Protein AF-A0A7G8EW81-F1 (afdb_monomer)

Foldseek 3Di:
DDDDDDDDDDPDPPPPPPDDDLPQLFQADVLLRDTCPPDALLVNLVSVLVCVVVVSDDPVVVVVSLVSVLVSQQSPPDQVSSVNNQVNNVVNQVVRPPRDDHHDHNPPPPCPDD

Sequence (114 aa):
MRSAGIVGLSALLISSPGAGLAQQVEISIEQIETVVFPAEGGAAAQAICAGLASGVLNPDLVGIDLARLQGALRDSGDAELAANYVKAFNNVAVGTPGCNIEVTAPGDGNLRRY

Mean predicted aligned error: 12.71 Å

Secondary structure (DSSP, 8-state):
------------------S-------EEEGGGTEEEESS-HHHHHHHHHHHHHTTSS-HHHHHHHHHHHHHHHHH-S-HHHHHHHHHHHHHHHHHSTT-------TT-------

Solvent-accessible surface area (backbone atoms only — not comparable to full-atom values): 7037 Å² total; per-residue (Å²): 136,89,84,86,84,91,84,90,78,86,78,74,79,76,80,73,88,74,66,92,64,77,76,78,62,70,38,65,44,74,83,72,76,36,64,41,32,93,45,59,20,34,60,31,28,50,52,51,42,50,28,46,76,68,62,65,37,54,74,75,58,49,51,55,54,50,52,50,46,40,48,38,41,51,70,39,92,46,64,66,60,31,46,52,29,32,52,36,17,37,54,41,18,71,70,35,89,93,33,93,59,80,66,65,43,74,84,58,87,71,80,77,76,128

Radius of gyration: 21.73 Å; Cα contacts (8 Å, |Δi|>4): 120; chains: 1; bounding box: 33×82×33 Å

Structure (mmCIF, N/CA/C/O backbone):
data_AF-A0A7G8EW81-F1
#
_entry.id   AF-A0A7G8EW81-F1
#
loop_
_atom_site.group_PDB
_atom_site.id
_atom_site.type_symbol
_atom_site.label_atom_id
_atom_site.label_alt_id
_atom_site.label_comp_id
_atom_site.label_asym_id
_atom_site.label_entity_id
_atom_site.label_seq_id
_atom_site.pdbx_PDB_ins_code
_atom_site.Cartn_x
_atom_site.Cartn_y
_atom_site.Cartn_z
_atom_site.occupancy
_atom_site.B_iso_or_equiv
_atom_site.auth_seq_id
_atom_site.auth_comp_id
_atom_site.auth_asym_id
_atom_site.auth_atom_id
_atom_site.pdbx_PDB_model_num
ATOM 1 N N . MET A 1 1 ? 16.529 -67.769 1.221 1.00 39.03 1 MET A N 1
ATOM 2 C CA . MET A 1 1 ? 17.636 -67.740 0.236 1.00 39.03 1 MET A CA 1
ATOM 3 C C . MET A 1 1 ? 17.208 -66.776 -0.868 1.00 39.03 1 MET A C 1
ATOM 5 O O . MET A 1 1 ? 16.250 -67.076 -1.554 1.00 39.03 1 MET A O 1
ATOM 9 N N . ARG A 1 2 ? 17.521 -65.483 -0.714 1.00 44.97 2 ARG A N 1
ATOM 10 C CA . ARG A 1 2 ? 18.503 -64.711 -1.507 1.00 44.97 2 ARG A CA 1
ATOM 11 C C . ARG A 1 2 ? 18.260 -64.758 -3.024 1.00 44.97 2 ARG A C 1
ATOM 13 O O . ARG A 1 2 ? 18.784 -65.640 -3.689 1.00 44.97 2 ARG A O 1
ATOM 20 N N . SER A 1 3 ? 17.609 -63.718 -3.537 1.00 45.72 3 SER A N 1
ATOM 21 C CA . SER A 1 3 ? 17.868 -63.196 -4.881 1.00 45.72 3 SER A CA 1
ATOM 22 C C . SER A 1 3 ? 18.102 -61.694 -4.762 1.00 45.72 3 SER A C 1
ATOM 24 O O . SER A 1 3 ? 17.261 -60.958 -4.253 1.00 45.72 3 SER A O 1
ATOM 26 N N . ALA A 1 4 ? 19.309 -61.291 -5.147 1.00 49.62 4 ALA A N 1
ATOM 27 C CA . ALA A 1 4 ? 19.756 -59.917 -5.297 1.00 49.62 4 ALA A CA 1
ATOM 28 C C . ALA A 1 4 ? 19.469 -59.440 -6.730 1.00 49.62 4 ALA A C 1
ATOM 30 O O . ALA A 1 4 ? 19.502 -60.248 -7.656 1.00 49.62 4 ALA A O 1
ATOM 31 N N . GLY A 1 5 ? 19.252 -58.136 -6.911 1.00 48.81 5 GLY A N 1
ATOM 32 C CA . GLY A 1 5 ? 19.163 -57.500 -8.227 1.00 48.81 5 GLY A CA 1
ATOM 33 C C . GLY A 1 5 ? 19.045 -55.981 -8.107 1.00 48.81 5 GLY A C 1
ATOM 34 O O . GLY A 1 5 ? 17.970 -55.460 -7.851 1.00 48.81 5 GLY A O 1
ATOM 35 N N . ILE A 1 6 ? 20.183 -55.302 -8.235 1.00 56.09 6 ILE A N 1
ATOM 36 C CA . ILE A 1 6 ? 20.396 -53.847 -8.201 1.00 56.09 6 ILE A CA 1
ATOM 37 C C . ILE A 1 6 ? 19.946 -53.217 -9.524 1.00 56.09 6 ILE A C 1
ATOM 39 O O . ILE A 1 6 ? 20.444 -53.676 -10.540 1.00 56.09 6 ILE A O 1
ATOM 43 N N . VAL A 1 7 ? 19.142 -52.143 -9.500 1.00 53.09 7 VAL A N 1
ATOM 44 C CA . VAL A 1 7 ? 19.147 -50.966 -10.415 1.00 53.09 7 VAL A CA 1
ATOM 45 C C . VAL A 1 7 ? 18.302 -49.899 -9.680 1.00 53.09 7 VAL A C 1
ATOM 47 O O . VAL A 1 7 ? 17.152 -50.163 -9.368 1.00 53.09 7 VAL A O 1
ATOM 50 N N .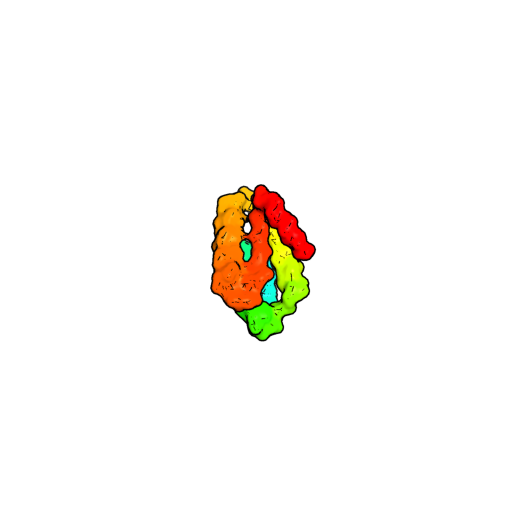 GLY A 1 8 ? 18.763 -48.734 -9.227 1.00 53.62 8 GLY A N 1
ATOM 51 C CA . GLY A 1 8 ? 19.712 -47.817 -9.838 1.00 53.62 8 GLY A CA 1
ATOM 52 C C . GLY A 1 8 ? 18.956 -46.764 -10.647 1.00 53.62 8 GLY A C 1
ATOM 53 O O . GLY A 1 8 ? 19.025 -46.818 -11.860 1.00 53.62 8 GLY A O 1
ATOM 54 N N . LEU A 1 9 ? 18.240 -45.826 -10.014 1.00 50.56 9 LEU A N 1
ATOM 55 C CA . LEU A 1 9 ? 17.788 -44.602 -10.688 1.00 50.56 9 LEU A CA 1
ATOM 56 C C . LEU A 1 9 ? 17.842 -43.421 -9.708 1.00 50.56 9 LEU A C 1
ATOM 58 O O . LEU A 1 9 ? 16.871 -43.058 -9.048 1.00 50.56 9 LEU A O 1
ATOM 62 N N . SER A 1 10 ? 19.036 -42.843 -9.602 1.00 53.19 10 SER A N 1
ATOM 63 C CA . SER A 1 10 ? 19.242 -41.498 -9.081 1.00 53.19 10 SER A CA 1
ATOM 64 C C . SER A 1 10 ? 18.518 -40.517 -10.002 1.00 53.19 10 SER A C 1
ATOM 66 O O . SER A 1 10 ? 19.044 -40.140 -11.048 1.00 53.19 10 SER A O 1
ATOM 68 N N . ALA A 1 11 ? 17.303 -40.113 -9.640 1.00 55.81 11 ALA A N 1
ATOM 69 C CA . ALA A 1 11 ? 16.683 -38.953 -10.256 1.00 55.81 11 ALA A CA 1
ATOM 70 C C . ALA A 1 11 ? 17.378 -37.708 -9.692 1.00 55.81 11 ALA A C 1
ATOM 72 O O . ALA A 1 11 ? 17.040 -37.209 -8.621 1.00 55.81 11 ALA A O 1
ATOM 73 N N . LEU A 1 12 ? 18.407 -37.252 -10.412 1.00 47.97 12 LEU A N 1
ATOM 74 C CA . LEU A 1 12 ? 18.891 -35.882 -10.337 1.00 47.97 12 LEU A CA 1
ATOM 75 C C . LEU A 1 12 ? 17.685 -34.965 -10.551 1.00 47.97 12 LEU A C 1
ATOM 77 O O . LEU A 1 12 ? 17.159 -34.881 -11.661 1.00 47.97 12 LEU A O 1
ATOM 81 N N . LEU A 1 13 ? 17.240 -34.288 -9.494 1.00 53.66 13 LEU A N 1
ATOM 82 C CA . LEU A 1 13 ? 16.419 -33.098 -9.653 1.00 53.66 13 LEU A CA 1
ATOM 83 C C . LEU A 1 13 ? 17.327 -32.052 -10.291 1.00 53.66 13 LEU A C 1
ATOM 85 O O . LEU A 1 13 ? 18.156 -31.426 -9.635 1.00 53.66 13 LEU A O 1
ATOM 89 N N . ILE A 1 14 ? 17.217 -31.970 -11.613 1.00 54.78 14 ILE A N 1
ATOM 90 C CA . ILE A 1 14 ? 17.801 -30.934 -12.446 1.00 54.78 14 ILE A C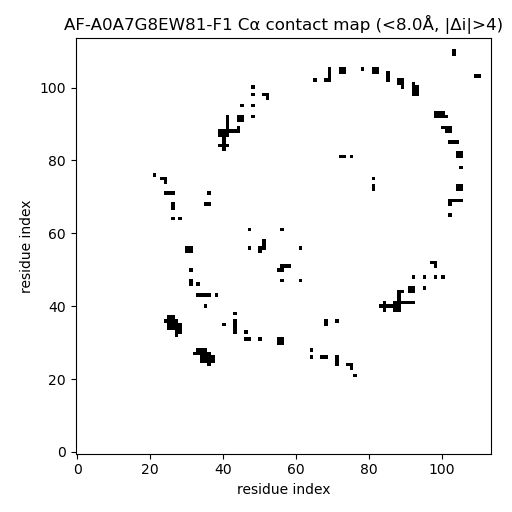A 1
ATOM 91 C C . ILE A 1 14 ? 17.263 -29.612 -11.899 1.00 54.78 14 ILE A C 1
ATOM 93 O O . ILE A 1 14 ? 16.101 -29.267 -12.100 1.00 54.78 14 ILE A O 1
ATOM 97 N N . SER A 1 15 ? 18.106 -28.894 -11.166 1.00 57.56 15 SER A N 1
ATOM 98 C CA . SER A 1 15 ? 17.937 -27.474 -10.922 1.00 57.56 15 SER A CA 1
ATOM 99 C C . SER A 1 15 ? 18.108 -26.775 -12.263 1.00 57.56 15 SER A C 1
ATOM 101 O O . SER A 1 15 ? 19.221 -26.497 -12.702 1.00 57.56 15 SER A O 1
ATOM 103 N N . SER A 1 16 ? 17.006 -26.537 -12.964 1.00 52.53 16 SER A N 1
ATOM 104 C CA . SER A 1 16 ? 17.000 -25.652 -14.122 1.00 52.53 16 SER A CA 1
ATOM 105 C C . SER A 1 16 ? 17.287 -24.231 -13.618 1.00 52.53 16 SER A C 1
ATOM 107 O O . SER A 1 16 ? 16.458 -23.692 -12.881 1.00 52.53 16 SER A O 1
ATOM 109 N N . PRO A 1 17 ? 18.392 -23.566 -14.009 1.00 53.38 17 PRO A N 1
ATOM 110 C CA . PRO A 1 17 ? 18.468 -22.120 -13.913 1.00 53.38 17 PRO A CA 1
ATOM 111 C C . PRO A 1 17 ? 17.684 -21.589 -15.115 1.00 53.38 17 PRO A C 1
ATOM 113 O O . PRO A 1 17 ? 18.225 -21.320 -16.186 1.00 53.38 17 PRO A O 1
ATOM 116 N N . GLY A 1 18 ? 16.361 -21.586 -14.982 1.00 42.66 18 GLY A N 1
ATOM 117 C CA . GLY A 1 18 ? 15.461 -21.110 -16.019 1.00 42.66 18 GLY A CA 1
ATOM 118 C C . GLY A 1 18 ? 15.415 -19.592 -16.003 1.00 42.66 18 GLY A C 1
ATOM 119 O O . GLY A 1 18 ? 14.748 -19.049 -15.139 1.00 42.66 18 GLY A O 1
ATOM 120 N N . ALA A 1 19 ? 16.113 -18.986 -16.972 1.00 41.66 19 ALA A N 1
ATOM 121 C CA . ALA A 1 19 ? 15.968 -17.627 -17.505 1.00 41.66 19 ALA A CA 1
ATOM 122 C C . ALA A 1 19 ? 15.998 -16.478 -16.484 1.00 41.66 19 ALA A C 1
ATOM 124 O O . ALA A 1 19 ? 15.186 -16.423 -15.578 1.00 41.66 19 ALA A O 1
ATOM 125 N N . GLY A 1 20 ? 16.917 -15.523 -16.667 1.00 47.38 20 GLY A N 1
ATOM 126 C CA . GLY A 1 20 ? 17.034 -14.325 -15.834 1.00 47.38 20 GLY A CA 1
ATOM 127 C C . GLY A 1 20 ? 15.683 -13.659 -15.586 1.00 47.38 20 GLY A C 1
ATOM 128 O O . GLY A 1 20 ? 15.166 -12.936 -16.433 1.00 47.38 20 GLY A O 1
ATOM 129 N N . LEU A 1 21 ? 15.114 -13.939 -14.418 1.00 41.03 21 LEU A N 1
ATOM 130 C CA . LEU A 1 21 ? 13.907 -13.300 -13.950 1.00 41.03 21 LEU A CA 1
ATOM 131 C C . LEU A 1 21 ? 14.362 -11.931 -13.468 1.00 41.03 21 LEU A C 1
ATOM 133 O O . LEU A 1 21 ? 15.168 -11.835 -12.538 1.00 41.03 21 LEU A O 1
ATOM 137 N N . ALA A 1 22 ? 13.860 -10.869 -14.098 1.00 51.12 22 ALA A N 1
ATOM 138 C CA . ALA A 1 22 ? 13.652 -9.638 -13.354 1.00 51.12 22 ALA A CA 1
ATOM 139 C C . ALA A 1 22 ? 12.982 -10.081 -12.050 1.00 51.12 22 ALA A C 1
ATOM 141 O O . ALA A 1 22 ? 11.928 -10.712 -12.112 1.00 51.12 22 ALA A O 1
ATOM 142 N N . GLN A 1 23 ? 13.680 -9.930 -10.921 1.00 50.34 23 GLN A N 1
ATOM 143 C CA . GLN A 1 23 ? 13.206 -10.415 -9.631 1.00 50.34 23 GLN A CA 1
ATOM 144 C C . GLN A 1 23 ? 11.824 -9.803 -9.436 1.00 50.34 23 GLN A C 1
ATOM 146 O O . GLN A 1 23 ? 11.715 -8.597 -9.240 1.00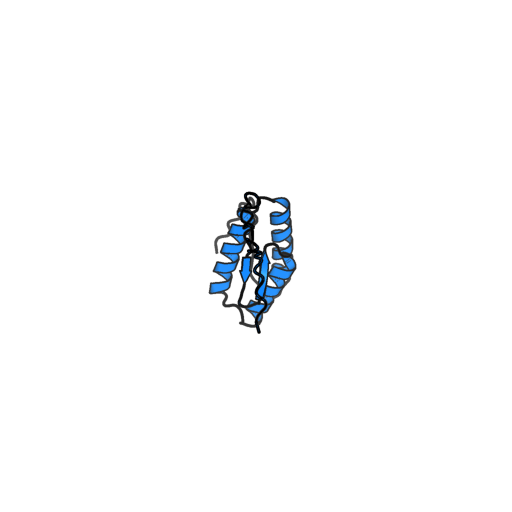 50.34 23 GLN A O 1
ATOM 151 N N . GLN A 1 24 ? 10.772 -10.603 -9.610 1.00 56.62 24 GLN A N 1
ATOM 152 C CA . GLN A 1 24 ? 9.409 -10.149 -9.399 1.00 56.62 24 GLN A CA 1
ATOM 153 C C . GLN A 1 24 ? 9.322 -9.886 -7.902 1.00 56.62 24 GLN A C 1
ATOM 155 O O . GLN A 1 24 ? 9.338 -10.816 -7.098 1.00 56.62 24 GLN A O 1
ATOM 160 N N . VAL A 1 25 ? 9.393 -8.607 -7.537 1.00 68.75 25 VAL A N 1
ATOM 161 C CA . VAL A 1 25 ? 9.449 -8.175 -6.146 1.00 68.75 25 VAL A CA 1
ATOM 162 C C . VAL A 1 25 ? 8.064 -8.396 -5.554 1.00 68.75 25 VAL A C 1
ATOM 164 O O . VAL A 1 25 ? 7.186 -7.557 -5.705 1.00 68.75 25 VAL A O 1
ATOM 167 N N . GLU A 1 26 ? 7.849 -9.550 -4.929 1.00 79.88 26 GLU A N 1
ATOM 168 C CA . GLU A 1 26 ? 6.629 -9.814 -4.171 1.00 79.88 26 GLU A CA 1
ATOM 169 C C . GLU A 1 26 ? 6.690 -9.059 -2.841 1.00 79.88 26 GLU A C 1
ATOM 171 O O . GLU A 1 26 ? 7.651 -9.187 -2.076 1.00 79.88 26 GLU A O 1
ATOM 176 N N . ILE A 1 27 ? 5.661 -8.257 -2.571 1.00 81.06 27 ILE A N 1
ATOM 177 C CA . ILE A 1 27 ? 5.498 -7.558 -1.299 1.00 81.06 27 ILE A CA 1
ATOM 178 C C . ILE A 1 27 ? 4.329 -8.186 -0.571 1.00 81.06 27 ILE A C 1
ATOM 180 O O . ILE A 1 27 ? 3.201 -8.123 -1.051 1.00 81.06 27 ILE A O 1
ATOM 184 N N . SER A 1 28 ? 4.607 -8.732 0.605 1.00 83.75 28 SER A N 1
ATOM 185 C CA . SER A 1 28 ? 3.624 -9.380 1.466 1.00 83.75 28 SER A CA 1
ATOM 186 C C . SER A 1 28 ? 3.669 -8.738 2.845 1.00 83.75 28 SER A C 1
ATOM 188 O O . SER A 1 28 ? 4.752 -8.449 3.355 1.00 83.75 28 SER A O 1
ATOM 190 N N . ILE A 1 29 ? 2.501 -8.506 3.443 1.00 80.12 29 ILE A N 1
ATOM 191 C CA . ILE A 1 29 ? 2.383 -8.046 4.829 1.00 80.12 29 ILE A CA 1
ATOM 192 C C . ILE A 1 29 ? 1.918 -9.235 5.659 1.00 80.12 29 ILE A C 1
ATOM 194 O O . ILE A 1 29 ? 0.742 -9.600 5.651 1.00 80.12 29 ILE A O 1
ATOM 198 N N . GLU A 1 30 ? 2.861 -9.839 6.380 1.00 79.62 30 GLU A N 1
ATOM 199 C CA . GLU A 1 30 ? 2.641 -11.075 7.143 1.00 79.62 30 GLU A CA 1
ATOM 200 C C . GLU A 1 30 ? 1.551 -10.913 8.211 1.00 79.62 30 GLU A C 1
ATOM 202 O O . GLU A 1 30 ? 0.764 -11.824 8.438 1.00 79.62 30 GLU A O 1
ATOM 207 N N . GLN A 1 31 ? 1.445 -9.723 8.807 1.00 77.06 31 GLN A N 1
ATOM 208 C CA . GLN A 1 31 ? 0.469 -9.402 9.858 1.00 77.06 31 GLN A CA 1
ATOM 209 C C . GLN A 1 31 ? -0.996 -9.539 9.404 1.00 77.06 31 GLN A C 1
ATOM 211 O O . GLN A 1 31 ? -1.872 -9.762 10.233 1.00 77.06 31 GLN A O 1
ATOM 216 N N . ILE A 1 32 ? -1.263 -9.395 8.102 1.00 78.12 32 ILE A N 1
ATOM 217 C CA . ILE A 1 32 ? -2.596 -9.550 7.496 1.00 78.12 32 ILE A CA 1
ATOM 218 C C . ILE A 1 32 ? -2.626 -10.695 6.474 1.00 78.12 32 ILE A C 1
ATOM 220 O O . ILE A 1 32 ? -3.557 -10.767 5.676 1.00 78.12 32 ILE A O 1
ATOM 224 N N . GLU A 1 33 ? -1.593 -11.549 6.462 1.00 81.56 33 GLU A N 1
ATOM 225 C CA . GLU A 1 33 ? -1.446 -12.710 5.567 1.00 81.56 33 GLU A CA 1
ATOM 226 C C . GLU A 1 33 ? -1.760 -12.394 4.092 1.00 81.56 33 GLU A C 1
ATOM 228 O O . GLU A 1 33 ? -2.329 -13.203 3.360 1.00 81.56 33 GLU A O 1
ATOM 233 N N . THR A 1 34 ? -1.418 -11.181 3.651 1.00 80.62 34 THR A N 1
ATOM 234 C CA . THR A 1 34 ? -1.839 -10.652 2.350 1.00 80.62 34 THR A CA 1
ATOM 235 C C . THR A 1 34 ? -0.628 -10.327 1.491 1.00 80.62 34 THR A C 1
ATOM 237 O O . THR A 1 34 ? 0.249 -9.561 1.898 1.00 80.62 34 THR A O 1
ATOM 240 N N . VAL A 1 35 ? -0.619 -10.863 0.269 1.00 82.62 35 VAL A N 1
ATOM 241 C CA . VAL A 1 35 ? 0.249 -10.373 -0.805 1.00 82.62 35 VAL A CA 1
ATOM 242 C C . VAL A 1 35 ? -0.315 -9.038 -1.276 1.00 82.62 35 VAL A C 1
ATOM 244 O O . VAL A 1 35 ? -1.449 -8.950 -1.740 1.00 82.62 35 VAL A O 1
ATOM 247 N N . VAL A 1 36 ? 0.479 -7.991 -1.126 1.00 82.75 36 VAL A N 1
ATOM 248 C CA . VAL A 1 36 ? 0.137 -6.609 -1.455 1.00 82.75 36 VAL A CA 1
ATOM 249 C C . VAL A 1 36 ? 0.513 -6.305 -2.901 1.00 82.75 36 VAL A C 1
ATOM 251 O O . VAL A 1 36 ? -0.259 -5.673 -3.603 1.00 82.75 36 VAL A O 1
ATOM 254 N N . PHE A 1 37 ? 1.636 -6.823 -3.399 1.00 83.19 37 PHE A N 1
ATOM 255 C CA . PHE A 1 37 ? 2.040 -6.689 -4.802 1.00 83.19 37 PHE A CA 1
ATOM 256 C C . PHE A 1 37 ? 2.672 -7.998 -5.295 1.00 83.19 37 PHE A C 1
ATOM 258 O O . PHE A 1 37 ? 3.463 -8.573 -4.545 1.00 83.19 37 PHE A O 1
ATOM 265 N N . PRO A 1 38 ? 2.362 -8.481 -6.518 1.00 75.19 38 PRO A N 1
ATOM 266 C CA . PRO A 1 38 ? 1.586 -7.844 -7.597 1.00 75.19 38 PRO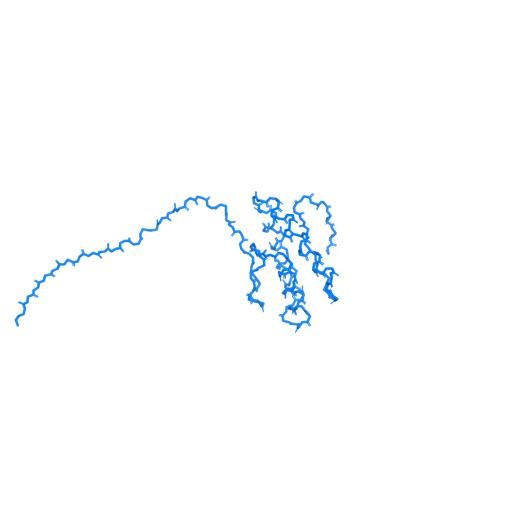 A CA 1
ATOM 267 C C . PRO A 1 38 ? 0.065 -8.103 -7.549 1.00 75.19 38 PRO A C 1
ATOM 269 O O . PRO A 1 38 ? -0.579 -8.206 -8.591 1.00 75.19 38 PRO A O 1
ATOM 272 N N . ALA A 1 39 ? -0.527 -8.242 -6.359 1.00 80.25 39 ALA A N 1
ATOM 273 C CA . ALA A 1 39 ? -1.979 -8.364 -6.205 1.00 80.25 39 ALA A CA 1
ATOM 274 C C . ALA A 1 39 ? -2.743 -7.109 -6.688 1.00 80.25 39 ALA A C 1
ATOM 276 O O . ALA A 1 39 ? -2.152 -6.096 -7.063 1.00 80.25 39 ALA A O 1
ATOM 277 N N . GLU A 1 40 ? -4.079 -7.149 -6.674 1.00 86.19 40 GLU A N 1
ATOM 278 C CA . GLU A 1 40 ? -4.884 -5.970 -7.012 1.00 86.19 40 GLU A CA 1
ATOM 279 C C . GLU A 1 40 ? -4.733 -4.859 -5.962 1.00 86.19 40 GLU A C 1
ATOM 281 O O . GLU A 1 40 ? -5.041 -5.051 -4.784 1.00 86.19 40 GLU A O 1
ATOM 286 N N . GLY A 1 41 ? -4.341 -3.658 -6.404 1.00 87.00 41 GLY A N 1
ATOM 287 C CA . GLY A 1 41 ? -4.073 -2.528 -5.507 1.00 87.00 41 GLY A CA 1
ATOM 288 C C . GLY A 1 41 ? -5.256 -2.126 -4.626 1.00 87.00 41 GLY A C 1
ATOM 289 O O . GLY A 1 41 ? -5.061 -1.758 -3.471 1.00 87.00 41 GLY A O 1
ATOM 290 N N . GLY A 1 42 ? -6.491 -2.257 -5.118 1.00 89.38 42 GLY A N 1
ATOM 291 C CA . GLY A 1 42 ? -7.686 -1.986 -4.315 1.00 89.38 42 GLY A CA 1
ATOM 292 C C . GLY A 1 42 ? -7.873 -2.978 -3.161 1.00 89.38 42 GLY A C 1
ATOM 293 O O . GLY A 1 42 ? -8.163 -2.568 -2.038 1.00 89.38 42 GLY A O 1
ATOM 294 N N . ALA A 1 43 ? -7.654 -4.273 -3.411 1.00 89.19 43 ALA A N 1
ATOM 295 C CA . ALA A 1 43 ? -7.736 -5.307 -2.378 1.00 89.19 43 ALA A CA 1
ATOM 296 C C . ALA A 1 43 ? -6.621 -5.138 -1.334 1.00 89.19 43 ALA A C 1
ATOM 298 O O . ALA A 1 43 ? -6.873 -5.230 -0.132 1.00 89.19 43 ALA A O 1
ATOM 299 N N . ALA A 1 44 ? -5.412 -4.806 -1.789 1.00 90.44 44 ALA A N 1
ATOM 300 C CA . ALA A 1 44 ? -4.290 -4.482 -0.922 1.00 90.44 44 ALA A CA 1
ATOM 301 C C . ALA A 1 44 ? -4.590 -3.282 -0.005 1.00 90.44 44 ALA A C 1
ATOM 303 O O . ALA A 1 44 ? -4.404 -3.373 1.209 1.00 90.44 44 ALA A O 1
ATOM 304 N N . ALA A 1 45 ? -5.119 -2.182 -0.554 1.00 91.31 45 ALA A N 1
ATOM 305 C CA . ALA A 1 45 ? -5.534 -1.024 0.236 1.00 91.31 45 ALA A CA 1
ATOM 306 C C . ALA A 1 45 ? -6.614 -1.394 1.261 1.00 91.31 45 ALA A C 1
ATOM 308 O O . ALA A 1 45 ? -6.504 -1.022 2.426 1.00 91.31 45 ALA A O 1
ATOM 309 N N . GLN A 1 46 ? -7.624 -2.174 0.863 1.00 91.50 46 GLN A N 1
ATOM 310 C CA . GLN A 1 46 ? -8.686 -2.610 1.767 1.00 91.50 46 GLN A CA 1
ATOM 311 C C . GLN A 1 46 ? -8.139 -3.433 2.941 1.00 91.50 46 GLN A C 1
ATOM 313 O O . GLN A 1 46 ? -8.517 -3.186 4.087 1.00 91.50 46 GLN A O 1
ATOM 318 N N . ALA A 1 47 ? -7.234 -4.376 2.671 1.00 90.12 47 ALA A N 1
ATOM 319 C CA . ALA A 1 47 ? -6.634 -5.222 3.695 1.00 90.12 47 ALA A CA 1
ATOM 320 C C . ALA A 1 47 ? -5.761 -4.409 4.667 1.00 90.12 47 ALA A C 1
ATOM 322 O O . ALA A 1 47 ? -5.873 -4.575 5.882 1.00 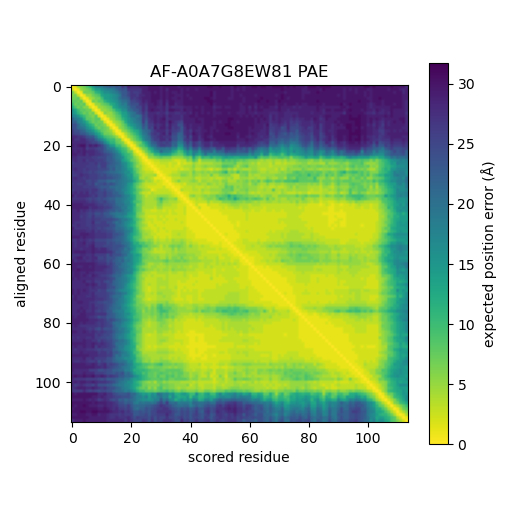90.12 47 ALA A O 1
ATOM 323 N N . ILE A 1 48 ? -4.965 -3.464 4.154 1.00 89.00 48 ILE A N 1
ATOM 324 C CA . ILE A 1 48 ? -4.143 -2.576 4.988 1.00 89.00 48 ILE A CA 1
ATOM 325 C C . ILE A 1 48 ? -5.025 -1.650 5.831 1.00 89.00 48 ILE A C 1
ATOM 327 O O . ILE A 1 48 ? -4.825 -1.534 7.038 1.00 89.00 48 ILE A O 1
ATOM 331 N N . CYS A 1 49 ? -6.039 -1.023 5.236 1.00 90.56 49 CYS A N 1
ATOM 332 C CA . CYS A 1 49 ? -6.952 -0.153 5.968 1.00 90.56 49 CYS A CA 1
ATOM 333 C C . CYS A 1 49 ? -7.716 -0.912 7.064 1.00 90.56 49 CYS A C 1
ATOM 335 O O . CYS A 1 49 ? -7.846 -0.412 8.181 1.00 90.56 49 CYS A O 1
ATOM 337 N N . ALA A 1 50 ? -8.180 -2.134 6.783 1.00 91.12 50 ALA A N 1
ATOM 338 C CA . ALA A 1 50 ? -8.833 -2.985 7.775 1.00 91.12 50 ALA A CA 1
ATOM 339 C C . ALA A 1 50 ? -7.864 -3.418 8.890 1.00 91.12 50 ALA A C 1
ATOM 341 O O . ALA A 1 50 ? -8.229 -3.403 10.068 1.00 91.12 50 ALA A O 1
ATOM 342 N N . GLY A 1 51 ? -6.620 -3.754 8.541 1.00 88.69 51 GLY A N 1
ATOM 343 C CA . GLY A 1 51 ? -5.568 -4.093 9.499 1.00 88.69 51 GLY A CA 1
ATOM 344 C C . GLY A 1 51 ? -5.219 -2.929 10.430 1.00 88.69 51 GLY A C 1
ATOM 345 O O . GLY A 1 51 ? -5.085 -3.129 11.635 1.00 88.69 51 GLY A O 1
ATOM 346 N N . LEU A 1 52 ? -5.150 -1.702 9.905 1.00 88.94 52 LEU A N 1
ATOM 347 C CA . LEU A 1 52 ? -4.932 -0.491 10.705 1.00 88.94 52 LEU A CA 1
ATOM 348 C C . LEU A 1 52 ? -6.129 -0.186 11.611 1.00 88.94 52 LEU A C 1
ATOM 350 O O . LEU A 1 52 ? -5.954 0.078 12.798 1.00 88.94 52 LEU A O 1
ATOM 354 N N . ALA A 1 53 ? -7.352 -0.268 11.082 1.00 88.69 53 ALA A N 1
ATOM 355 C CA . ALA A 1 53 ? -8.568 0.005 11.847 1.00 88.69 53 ALA A CA 1
ATOM 356 C C . ALA A 1 53 ? -8.802 -1.005 12.985 1.00 88.69 53 ALA A C 1
ATOM 358 O O . ALA A 1 53 ? -9.332 -0.646 14.034 1.00 88.69 53 ALA A O 1
ATOM 359 N N . SER A 1 54 ? -8.402 -2.262 12.786 1.00 89.31 54 SER A N 1
ATOM 360 C CA . SER A 1 54 ? -8.495 -3.323 13.798 1.00 89.31 54 SER A CA 1
ATOM 361 C C . SER A 1 54 ? -7.326 -3.336 14.791 1.00 89.31 54 SER A C 1
ATOM 363 O O . SER A 1 54 ? -7.363 -4.099 15.754 1.00 89.31 54 SER A O 1
ATOM 365 N N . GLY A 1 55 ? -6.300 -2.503 14.580 1.00 87.38 55 GLY A N 1
ATOM 366 C CA . GLY A 1 55 ? -5.090 -2.465 15.406 1.00 87.38 55 GLY A CA 1
ATOM 367 C C . GLY A 1 55 ? -4.154 -3.663 15.215 1.00 87.38 55 GLY A C 1
ATOM 368 O O . GLY A 1 55 ? -3.202 -3.809 15.977 1.00 87.38 55 GLY A O 1
ATOM 369 N N . VAL A 1 56 ? -4.411 -4.515 14.215 1.00 89.94 56 VAL A N 1
ATOM 370 C CA . VAL A 1 56 ? -3.524 -5.626 13.829 1.00 89.94 56 VAL A CA 1
ATOM 371 C C . VAL A 1 56 ? -2.241 -5.088 13.203 1.00 89.94 56 VAL A C 1
ATOM 373 O O . VAL A 1 56 ? -1.161 -5.608 13.467 1.00 89.94 56 VAL A O 1
ATOM 376 N N . LEU A 1 57 ? -2.359 -4.027 12.400 1.00 86.94 57 LEU A N 1
ATOM 377 C CA . LEU A 1 57 ? -1.215 -3.328 11.830 1.00 86.94 57 LEU A CA 1
ATOM 378 C C . LEU A 1 57 ? -0.801 -2.167 12.723 1.00 86.94 57 LEU A C 1
ATOM 380 O O . LEU A 1 57 ? -1.608 -1.300 13.063 1.00 86.94 57 LEU A O 1
ATOM 384 N N . ASN A 1 58 ? 0.491 -2.120 13.038 1.00 84.56 58 ASN A N 1
ATOM 385 C CA . ASN A 1 58 ? 1.092 -0.943 13.645 1.00 84.56 58 ASN A CA 1
ATOM 386 C C . ASN A 1 58 ? 1.330 0.123 12.553 1.00 84.56 58 ASN A C 1
ATOM 388 O O . ASN A 1 58 ? 2.012 -0.183 11.571 1.00 84.56 58 ASN A O 1
ATOM 392 N N . PRO A 1 59 ? 0.835 1.365 12.710 1.00 79.69 59 PRO A N 1
ATOM 393 C CA . PRO A 1 59 ? 1.052 2.442 11.742 1.00 79.69 59 PRO A CA 1
ATOM 394 C C . PRO A 1 59 ? 2.534 2.729 11.446 1.00 79.69 59 PRO A C 1
ATOM 396 O O . PRO A 1 59 ? 2.866 3.051 10.309 1.00 79.69 59 PRO A O 1
ATOM 399 N N . ASP A 1 60 ? 3.441 2.552 12.409 1.00 78.06 60 ASP A N 1
ATOM 400 C CA . ASP A 1 60 ? 4.878 2.745 12.170 1.00 78.06 60 ASP A CA 1
ATOM 401 C C . ASP A 1 60 ? 5.460 1.647 11.263 1.00 78.06 60 ASP A C 1
ATOM 403 O O . ASP A 1 60 ? 6.294 1.912 10.396 1.00 78.06 60 ASP A O 1
ATOM 407 N N . LEU A 1 61 ? 4.992 0.404 11.429 1.00 80.19 61 LEU A N 1
ATOM 408 C CA . LEU A 1 61 ? 5.417 -0.729 10.600 1.00 80.19 61 LEU A CA 1
ATOM 409 C C . LEU A 1 61 ? 4.787 -0.668 9.207 1.00 80.19 61 LEU A C 1
ATOM 411 O O . LEU A 1 61 ? 5.462 -0.948 8.218 1.00 80.19 61 LEU A O 1
ATOM 415 N N . VAL A 1 62 ? 3.535 -0.210 9.116 1.00 84.50 62 VAL A N 1
ATOM 416 C CA . VAL A 1 62 ? 2.848 -0.038 7.833 1.00 84.50 62 VAL A CA 1
ATOM 417 C C . VAL A 1 62 ? 3.591 0.950 6.935 1.00 84.50 62 VAL A C 1
ATOM 419 O O . VAL A 1 62 ? 3.657 0.743 5.728 1.00 84.50 62 VAL A O 1
ATOM 422 N N . GLY A 1 63 ? 4.211 1.992 7.502 1.00 82.50 63 GLY A N 1
ATOM 423 C CA . GLY A 1 63 ? 5.024 2.940 6.740 1.00 82.50 63 GLY A CA 1
ATOM 424 C C . GLY A 1 63 ? 6.222 2.278 6.046 1.00 82.50 63 GLY A C 1
ATOM 425 O O . GLY A 1 63 ? 6.540 2.618 4.906 1.00 82.50 63 GLY A O 1
ATOM 426 N N . ILE A 1 64 ? 6.853 1.292 6.694 1.00 84.69 64 ILE A N 1
ATOM 427 C CA . ILE A 1 64 ? 7.963 0.516 6.118 1.00 84.69 64 ILE A CA 1
ATOM 428 C C . ILE A 1 64 ? 7.460 -0.369 4.973 1.00 84.69 64 ILE A C 1
ATOM 430 O O . ILE A 1 64 ? 8.085 -0.412 3.909 1.00 84.69 64 ILE A O 1
ATOM 434 N N . ASP A 1 65 ? 6.322 -1.037 5.163 1.00 84.31 65 ASP A N 1
ATOM 435 C CA . ASP A 1 65 ? 5.722 -1.898 4.140 1.00 84.31 65 ASP A CA 1
ATOM 436 C C . ASP A 1 65 ? 5.275 -1.089 2.913 1.00 84.31 65 ASP A C 1
ATOM 438 O O . ASP A 1 65 ? 5.535 -1.488 1.776 1.00 84.31 65 ASP A O 1
ATOM 442 N N . LEU A 1 66 ? 4.700 0.100 3.122 1.00 85.94 66 LEU A N 1
ATOM 443 C CA . LEU A 1 66 ? 4.344 1.029 2.047 1.00 85.94 66 LEU A CA 1
ATOM 444 C C . LEU A 1 66 ? 5.579 1.560 1.309 1.00 85.94 66 LEU A C 1
ATOM 446 O O . LEU A 1 66 ? 5.561 1.657 0.083 1.00 85.94 66 LEU A O 1
ATOM 450 N N . ALA A 1 67 ? 6.673 1.863 2.013 1.00 84.56 67 ALA A N 1
ATOM 451 C CA . ALA A 1 67 ? 7.925 2.261 1.370 1.00 84.56 67 ALA A CA 1
ATOM 452 C C . ALA A 1 67 ? 8.507 1.125 0.510 1.00 84.56 67 ALA A C 1
ATOM 454 O O . ALA A 1 67 ? 8.993 1.365 -0.598 1.00 84.56 67 ALA A O 1
ATOM 455 N N . ARG A 1 68 ? 8.410 -0.124 0.984 1.00 85.31 68 ARG A N 1
ATOM 456 C CA . ARG A 1 68 ? 8.825 -1.308 0.221 1.00 85.31 68 ARG A CA 1
ATOM 457 C C . ARG A 1 68 ? 7.942 -1.521 -1.011 1.00 85.31 68 ARG A C 1
ATOM 459 O O . ARG A 1 68 ? 8.468 -1.776 -2.091 1.00 85.31 68 ARG A O 1
ATOM 466 N N . LEU A 1 69 ? 6.630 -1.340 -0.869 1.00 86.19 69 LEU A N 1
ATOM 467 C CA . LEU A 1 69 ? 5.670 -1.353 -1.972 1.00 86.19 69 LEU A CA 1
ATOM 468 C C . LEU A 1 69 ? 5.997 -0.286 -3.025 1.00 86.19 69 LEU A C 1
ATOM 470 O O . LEU A 1 69 ? 6.013 -0.588 -4.213 1.00 86.19 69 LEU A O 1
ATOM 474 N N . GLN A 1 70 ? 6.322 0.941 -2.612 1.00 84.62 70 GLN A N 1
ATOM 475 C CA . GLN A 1 70 ? 6.748 1.996 -3.538 1.00 84.62 70 GLN A CA 1
ATOM 476 C C . GLN A 1 70 ? 8.043 1.638 -4.282 1.00 84.62 70 GLN A C 1
ATOM 478 O O . GLN A 1 70 ? 8.177 1.959 -5.463 1.00 84.62 70 GLN A O 1
ATOM 483 N N . GLY A 1 71 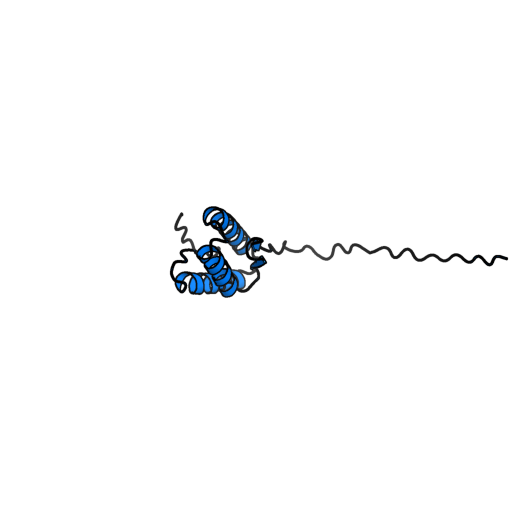? 8.985 0.963 -3.616 1.00 82.88 71 GLY A N 1
ATOM 484 C CA . GLY A 1 71 ? 10.178 0.406 -4.257 1.00 82.88 71 GLY A CA 1
ATOM 485 C C . GLY A 1 71 ? 9.821 -0.633 -5.321 1.00 82.88 71 GLY A C 1
ATOM 486 O O . GLY A 1 71 ? 10.214 -0.484 -6.472 1.00 82.88 71 GLY A O 1
ATOM 487 N N . ALA A 1 72 ? 8.991 -1.618 -4.970 1.00 84.06 72 ALA A N 1
ATOM 488 C CA . ALA A 1 72 ? 8.547 -2.665 -5.893 1.00 84.06 72 ALA A CA 1
ATOM 489 C C . ALA A 1 72 ? 7.801 -2.106 -7.114 1.00 84.06 72 ALA A C 1
ATOM 491 O O . ALA A 1 72 ? 8.039 -2.536 -8.238 1.00 84.06 72 ALA A O 1
ATOM 492 N N . LEU A 1 73 ? 6.938 -1.107 -6.907 1.00 84.69 73 LEU A N 1
ATOM 493 C CA . LEU A 1 73 ? 6.237 -0.423 -7.992 1.00 84.69 73 LEU A CA 1
ATOM 494 C C . LEU A 1 73 ? 7.211 0.316 -8.912 1.00 84.69 73 LEU A C 1
ATOM 496 O O . LEU A 1 73 ? 7.031 0.274 -10.124 1.00 84.69 73 LEU A O 1
ATOM 500 N N . ARG A 1 74 ? 8.246 0.961 -8.356 1.00 82.25 74 ARG A N 1
ATOM 501 C CA . ARG A 1 74 ? 9.295 1.650 -9.124 1.00 82.25 74 ARG A CA 1
ATOM 502 C C . ARG A 1 74 ? 10.171 0.704 -9.927 1.00 82.25 74 ARG A C 1
ATOM 504 O O . ARG A 1 74 ? 10.536 1.041 -11.049 1.00 82.25 74 ARG A O 1
ATOM 511 N N . ASP A 1 75 ? 10.489 -0.441 -9.349 1.00 80.88 75 ASP A N 1
ATOM 512 C CA . ASP A 1 75 ? 11.336 -1.451 -9.973 1.00 80.88 75 ASP A CA 1
ATOM 513 C C . ASP A 1 75 ? 10.532 -2.379 -10.903 1.00 80.88 75 ASP A C 1
ATOM 515 O O . ASP A 1 75 ? 11.114 -3.191 -11.627 1.00 80.88 75 ASP A O 1
ATOM 519 N N . SER A 1 76 ? 9.199 -2.241 -10.927 1.00 76.69 76 SER A N 1
ATOM 520 C CA . SER A 1 76 ? 8.335 -2.914 -11.892 1.00 76.69 76 SER A CA 1
ATOM 521 C C . SER A 1 76 ? 8.749 -2.530 -13.309 1.00 76.69 76 SER A C 1
ATOM 523 O O . SER A 1 76 ? 8.682 -1.368 -13.707 1.00 76.69 76 SER A O 1
ATOM 525 N N . GLY A 1 77 ? 9.122 -3.531 -14.109 1.00 73.94 77 GLY A N 1
ATOM 526 C CA . GLY A 1 77 ? 9.360 -3.355 -15.544 1.00 73.94 77 GLY A CA 1
ATOM 527 C C . GLY A 1 77 ? 8.089 -3.035 -16.344 1.00 73.94 77 GLY A C 1
ATOM 528 O O . GLY A 1 77 ? 8.183 -2.753 -17.536 1.00 73.94 77 GLY A O 1
ATOM 529 N N . ASP A 1 78 ? 6.919 -3.078 -15.699 1.00 81.31 78 ASP A N 1
ATOM 530 C CA . ASP A 1 78 ? 5.614 -2.774 -16.279 1.00 81.31 78 ASP A CA 1
ATOM 531 C C . ASP A 1 78 ? 5.019 -1.516 -15.622 1.00 81.31 78 ASP A C 1
ATOM 533 O O . ASP A 1 78 ? 4.498 -1.547 -14.498 1.00 81.3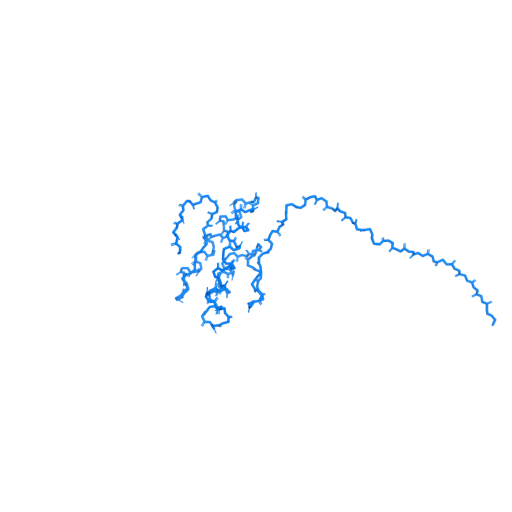1 78 ASP A O 1
ATOM 537 N N . ALA A 1 79 ? 5.144 -0.391 -16.329 1.00 79.62 79 ALA A N 1
ATOM 538 C CA . ALA A 1 79 ? 4.684 0.917 -15.870 1.00 79.62 79 ALA A CA 1
ATOM 539 C C . ALA A 1 79 ? 3.153 1.058 -15.902 1.00 79.62 79 ALA A C 1
ATOM 541 O O . ALA A 1 79 ? 2.590 1.776 -15.075 1.00 79.62 79 ALA A O 1
ATOM 542 N N . GLU A 1 80 ? 2.472 0.377 -16.830 1.00 82.50 80 GLU A N 1
ATOM 543 C CA . GLU A 1 80 ? 1.010 0.419 -16.924 1.00 82.50 80 GLU A CA 1
ATOM 544 C C . GLU A 1 80 ? 0.386 -0.346 -15.754 1.00 82.50 80 GLU A C 1
ATOM 546 O O . GLU A 1 80 ? -0.523 0.161 -15.091 1.00 82.50 80 GLU A O 1
ATOM 551 N N . LEU A 1 81 ? 0.938 -1.518 -15.428 1.00 83.00 81 LEU A N 1
ATOM 552 C CA . LEU A 1 81 ? 0.560 -2.281 -14.243 1.00 83.00 81 LEU A CA 1
ATOM 553 C C . LEU A 1 81 ? 0.777 -1.460 -12.968 1.00 83.00 81 LEU A C 1
ATOM 555 O O . LEU A 1 81 ? -0.138 -1.358 -12.151 1.00 83.00 81 LEU A O 1
ATOM 559 N N . ALA A 1 82 ? 1.947 -0.832 -12.809 1.00 83.69 82 ALA A N 1
ATOM 560 C CA . ALA A 1 82 ? 2.244 -0.012 -11.635 1.00 83.69 82 ALA A CA 1
ATOM 561 C C . ALA A 1 82 ? 1.283 1.187 -11.501 1.00 83.69 82 ALA A C 1
ATOM 563 O O . ALA A 1 82 ? 0.780 1.458 -10.408 1.00 83.69 82 ALA A O 1
ATOM 564 N N . ALA A 1 83 ? 0.968 1.875 -12.603 1.00 85.19 83 ALA A N 1
ATOM 565 C CA . ALA A 1 83 ? 0.022 2.991 -12.604 1.00 85.19 83 ALA A CA 1
ATOM 566 C C . ALA A 1 83 ? -1.410 2.543 -12.260 1.00 85.19 83 ALA A C 1
ATOM 568 O O . ALA A 1 83 ? -2.083 3.175 -11.439 1.00 85.19 83 ALA A O 1
ATOM 569 N N . ASN A 1 84 ? -1.869 1.430 -12.842 1.00 87.44 84 ASN A N 1
ATOM 570 C CA . ASN A 1 84 ? -3.182 0.853 -12.553 1.00 87.44 84 ASN A CA 1
ATOM 571 C C . ASN A 1 84 ? -3.292 0.409 -11.090 1.00 87.44 84 ASN A C 1
ATOM 573 O O . ASN A 1 84 ? -4.296 0.702 -10.435 1.00 87.44 84 ASN A O 1
ATOM 577 N N . TYR A 1 85 ? -2.242 -0.227 -10.564 1.00 90.50 85 TYR A N 1
ATOM 578 C CA . TYR A 1 85 ? -2.151 -0.622 -9.164 1.00 90.50 85 TYR A CA 1
ATOM 579 C C . TYR A 1 85 ? -2.300 0.590 -8.237 1.00 90.50 85 TYR A C 1
ATOM 581 O O . TYR A 1 85 ? -3.175 0.599 -7.371 1.00 90.50 85 TYR A O 1
ATOM 589 N N . VAL A 1 86 ? -1.495 1.637 -8.447 1.00 89.50 86 VAL A N 1
ATOM 590 C CA . VAL A 1 86 ? -1.499 2.854 -7.616 1.00 89.50 86 VAL A CA 1
ATOM 591 C C . VAL A 1 86 ? -2.860 3.541 -7.645 1.00 89.50 86 VAL A C 1
ATOM 593 O O . VAL A 1 86 ? -3.388 3.923 -6.602 1.00 89.50 86 VAL A O 1
ATOM 596 N N . LYS A 1 87 ? -3.469 3.653 -8.829 1.00 90.12 87 LYS A N 1
ATOM 597 C CA . LYS A 1 87 ? -4.800 4.244 -8.982 1.00 90.12 87 LYS A CA 1
ATOM 598 C C . LYS A 1 87 ? -5.862 3.463 -8.208 1.00 90.12 87 LYS A C 1
ATOM 600 O O . LYS A 1 87 ? -6.676 4.071 -7.515 1.00 90.12 87 LYS A O 1
ATOM 605 N N . ALA A 1 88 ? -5.871 2.135 -8.328 1.00 91.06 88 ALA A N 1
ATOM 606 C CA . ALA A 1 88 ? -6.819 1.284 -7.614 1.00 91.06 88 ALA A CA 1
ATOM 607 C C . ALA A 1 88 ? -6.615 1.367 -6.093 1.00 91.06 88 ALA A C 1
ATOM 609 O O . ALA A 1 88 ? -7.587 1.528 -5.355 1.00 91.06 88 ALA A O 1
ATOM 610 N N . PHE A 1 89 ? -5.358 1.328 -5.646 1.00 92.69 89 PHE A N 1
ATOM 611 C CA . PHE A 1 89 ? -4.984 1.440 -4.240 1.00 92.69 89 PHE A CA 1
ATOM 612 C C . PHE A 1 89 ? -5.465 2.759 -3.631 1.00 92.69 89 PHE A C 1
ATOM 614 O O . PHE A 1 89 ? -6.224 2.757 -2.661 1.00 92.69 89 PHE A O 1
ATOM 621 N N . ASN A 1 90 ? -5.085 3.889 -4.231 1.00 90.88 90 ASN A N 1
ATOM 622 C CA . ASN A 1 90 ? -5.393 5.209 -3.684 1.00 90.88 90 ASN A CA 1
ATOM 623 C C . ASN A 1 90 ? -6.898 5.506 -3.715 1.00 90.88 90 ASN A C 1
ATOM 625 O O . ASN A 1 90 ? -7.414 6.108 -2.778 1.00 90.88 90 ASN A O 1
ATOM 629 N N . ASN A 1 91 ? -7.629 5.039 -4.736 1.00 91.62 91 ASN A N 1
ATOM 630 C CA . ASN A 1 91 ? -9.090 5.170 -4.771 1.00 91.62 91 ASN A CA 1
ATOM 631 C C . ASN A 1 91 ? -9.762 4.480 -3.574 1.00 91.62 91 ASN A C 1
ATOM 633 O O . ASN A 1 91 ? -10.676 5.048 -2.976 1.00 91.62 91 ASN A O 1
ATOM 637 N N . VAL A 1 92 ? -9.322 3.269 -3.218 1.00 92.50 92 VAL A N 1
ATOM 638 C CA . VAL A 1 92 ? -9.877 2.536 -2.070 1.00 92.50 92 VAL A CA 1
ATOM 639 C C . VAL A 1 92 ? -9.436 3.163 -0.751 1.00 92.50 92 VAL A C 1
ATOM 641 O O . VAL A 1 92 ? -10.270 3.339 0.137 1.00 92.50 92 VAL A O 1
ATOM 644 N N . ALA A 1 93 ? -8.163 3.546 -0.626 1.00 89.00 93 ALA A N 1
ATOM 645 C CA . ALA A 1 93 ? -7.646 4.173 0.586 1.00 89.00 93 ALA A CA 1
ATOM 646 C C . ALA A 1 93 ? -8.383 5.486 0.906 1.00 89.00 93 ALA A C 1
ATOM 648 O O . ALA A 1 93 ? -8.926 5.623 1.999 1.00 89.00 93 ALA A O 1
ATOM 649 N N . VAL A 1 94 ? -8.522 6.392 -0.073 1.00 89.19 94 VAL A N 1
ATOM 650 C CA . VAL A 1 94 ? -9.266 7.662 0.071 1.00 89.19 94 VAL A CA 1
ATOM 651 C C . VAL A 1 94 ? -10.749 7.428 0.367 1.00 89.19 94 VAL A C 1
ATOM 653 O O . VAL A 1 94 ? -11.364 8.182 1.121 1.00 89.19 94 VAL A O 1
ATOM 656 N N . GLY A 1 95 ? -11.337 6.381 -0.218 1.00 86.25 95 GLY A N 1
ATOM 657 C CA . GLY A 1 95 ? -12.724 5.996 0.032 1.00 86.25 95 GLY A CA 1
ATOM 658 C C . GLY A 1 95 ? -12.967 5.359 1.404 1.00 86.25 95 GLY A C 1
ATOM 659 O O . GLY A 1 95 ? -14.127 5.194 1.783 1.00 86.25 95 GLY A O 1
ATOM 660 N N . THR A 1 96 ? -11.916 5.002 2.152 1.00 88.06 96 THR A N 1
ATOM 661 C CA . THR A 1 96 ? -12.031 4.291 3.430 1.00 88.06 96 THR A CA 1
ATOM 662 C C . THR A 1 96 ? -11.929 5.262 4.614 1.00 88.06 96 THR A C 1
ATOM 664 O O . THR A 1 96 ? -10.863 5.830 4.860 1.00 88.06 96 THR A O 1
ATOM 667 N N . PRO A 1 97 ? -13.005 5.451 5.405 1.00 84.12 97 PRO A N 1
ATOM 668 C CA . PRO A 1 97 ? -12.990 6.371 6.540 1.00 84.12 97 PRO A CA 1
ATOM 669 C C . PRO A 1 97 ? -11.899 6.026 7.557 1.00 84.12 97 PRO A C 1
ATOM 671 O O . PRO A 1 97 ? -11.825 4.899 8.042 1.00 84.12 97 PRO A O 1
ATOM 674 N N . GLY A 1 98 ? -11.067 7.010 7.904 1.00 82.44 98 GLY A N 1
ATOM 675 C CA . GLY A 1 98 ? -9.986 6.840 8.880 1.00 82.44 98 GLY A CA 1
ATOM 676 C C . GLY A 1 98 ? -8.723 6.161 8.338 1.00 82.44 98 GLY A C 1
ATOM 677 O O . GLY A 1 98 ? -7.755 6.039 9.083 1.00 82.44 98 GLY A O 1
ATOM 678 N N . CYS A 1 99 ? -8.691 5.772 7.059 1.00 86.44 99 CYS A N 1
ATOM 679 C CA . CYS A 1 99 ? -7.493 5.253 6.412 1.00 86.44 99 CYS A CA 1
ATOM 680 C C . CYS A 1 99 ? -6.781 6.362 5.627 1.00 86.44 99 CYS A C 1
ATOM 682 O O . CYS A 1 99 ? -7.262 6.801 4.590 1.00 86.44 99 CYS A O 1
ATOM 684 N N . ASN A 1 100 ? -5.637 6.833 6.130 1.00 81.69 100 ASN A N 1
ATOM 685 C CA . ASN A 1 100 ? -4.883 7.938 5.525 1.00 81.69 100 ASN A CA 1
ATOM 686 C C . ASN A 1 100 ? -3.537 7.466 4.951 1.00 81.69 100 ASN A C 1
ATOM 688 O O . ASN A 1 100 ? -2.476 7.984 5.308 1.00 81.69 100 ASN A O 1
ATOM 692 N N . ILE A 1 101 ? -3.592 6.434 4.107 1.00 85.25 101 ILE A N 1
ATOM 693 C CA . ILE A 1 101 ? -2.431 5.858 3.418 1.00 85.25 101 ILE A CA 1
ATOM 694 C C . ILE A 1 101 ? -2.486 6.192 1.927 1.00 85.25 101 ILE A C 1
ATOM 696 O O . ILE A 1 101 ? -3.560 6.213 1.331 1.00 85.25 101 ILE A O 1
ATOM 700 N N . GLU A 1 102 ? -1.327 6.417 1.318 1.00 84.88 102 GLU A N 1
ATOM 701 C CA . GLU A 1 102 ? -1.203 6.680 -0.115 1.00 84.88 102 GLU A CA 1
ATOM 702 C C . GLU A 1 102 ? 0.093 6.056 -0.645 1.00 84.88 102 GLU A C 1
ATOM 704 O O . GLU A 1 102 ? 1.111 5.999 0.053 1.00 84.88 102 GLU A O 1
ATOM 709 N N . VAL A 1 103 ? 0.067 5.597 -1.895 1.00 83.62 103 VAL A N 1
ATOM 710 C CA . VAL A 1 103 ? 1.268 5.205 -2.638 1.00 83.62 103 VAL A CA 1
ATOM 711 C C . VAL A 1 103 ? 1.427 6.076 -3.874 1.00 83.62 103 VAL A C 1
ATOM 713 O O . VAL A 1 103 ? 0.465 6.369 -4.580 1.00 83.62 103 VAL A O 1
ATOM 716 N N . THR A 1 104 ? 2.655 6.499 -4.153 1.00 76.56 104 THR A N 1
ATOM 717 C CA . THR A 1 104 ? 2.965 7.314 -5.332 1.00 76.56 104 THR A CA 1
ATOM 718 C C . THR A 1 104 ? 3.458 6.418 -6.462 1.00 76.56 104 THR A C 1
ATOM 720 O O . THR A 1 104 ? 4.297 5.542 -6.241 1.00 76.56 104 THR A O 1
ATOM 723 N N . ALA A 1 105 ? 2.962 6.639 -7.680 1.00 61.03 105 ALA A N 1
ATOM 724 C CA . ALA A 1 105 ? 3.472 5.938 -8.851 1.00 61.03 105 ALA A CA 1
ATOM 725 C C . ALA A 1 105 ? 4.908 6.384 -9.170 1.00 61.03 105 ALA A C 1
ATOM 727 O O . ALA A 1 105 ? 5.244 7.564 -9.010 1.00 61.03 105 ALA A O 1
ATOM 728 N N . PRO A 1 106 ? 5.773 5.478 -9.656 1.00 53.00 106 PRO A N 1
ATOM 729 C CA . PRO A 1 106 ? 7.060 5.881 -10.203 1.00 53.00 106 PRO A CA 1
ATOM 730 C C . PRO A 1 106 ? 6.847 6.765 -11.437 1.00 53.00 106 PRO A C 1
ATOM 732 O O . PRO A 1 106 ? 6.344 6.316 -12.461 1.00 53.00 106 PRO A O 1
ATOM 735 N N . GLY A 1 107 ? 7.224 8.039 -11.328 1.00 49.84 107 GLY A N 1
ATOM 736 C CA . GLY A 1 107 ? 7.092 9.028 -12.406 1.00 49.84 107 GLY A CA 1
ATOM 737 C C . GLY A 1 107 ? 6.117 10.164 -12.101 1.00 49.84 107 GLY A C 1
ATOM 738 O O . GLY A 1 107 ? 6.265 11.246 -12.668 1.00 49.84 107 GLY A O 1
ATOM 739 N N . ASP A 1 108 ? 5.207 9.987 -11.141 1.00 46.00 108 ASP A N 1
ATOM 740 C CA . ASP A 1 108 ? 4.435 11.093 -10.581 1.00 46.00 108 ASP A CA 1
ATOM 741 C C . ASP A 1 108 ? 5.296 11.785 -9.523 1.00 46.00 108 ASP A C 1
ATOM 743 O O . ASP A 1 108 ? 5.481 11.297 -8.410 1.00 46.00 108 ASP A O 1
ATOM 747 N N . GLY A 1 109 ? 5.877 12.931 -9.880 1.00 42.31 109 GLY A N 1
ATOM 748 C CA . GLY A 1 109 ? 6.740 13.755 -9.024 1.00 42.31 109 GLY A CA 1
ATOM 749 C C . GLY A 1 109 ? 6.052 14.359 -7.792 1.00 42.31 109 GLY A C 1
ATOM 750 O O . GLY A 1 109 ? 6.492 15.395 -7.294 1.00 42.31 109 GLY A O 1
ATOM 751 N N . ASN A 1 110 ? 4.982 13.750 -7.282 1.00 39.47 110 ASN A N 1
ATOM 752 C CA . ASN A 1 110 ? 4.279 14.198 -6.092 1.00 39.47 110 ASN A CA 1
ATOM 753 C C . ASN A 1 110 ? 4.896 13.552 -4.844 1.00 39.47 110 ASN A C 1
ATOM 755 O O . ASN A 1 110 ? 4.296 12.739 -4.150 1.00 39.47 110 ASN A O 1
ATOM 759 N N . LEU A 1 111 ? 6.138 13.953 -4.566 1.00 43.00 111 LEU A N 1
ATOM 760 C CA . LEU A 1 111 ? 6.808 13.773 -3.281 1.00 43.00 111 LEU A CA 1
ATOM 761 C C . LEU A 1 111 ? 6.099 14.630 -2.215 1.00 43.00 111 LEU A C 1
ATOM 763 O O . LEU A 1 111 ? 6.668 15.609 -1.722 1.00 43.00 111 LEU A O 1
ATOM 767 N N . ARG A 1 112 ? 4.858 14.306 -1.837 1.00 36.75 112 ARG A N 1
ATOM 768 C CA . ARG A 1 112 ? 4.321 14.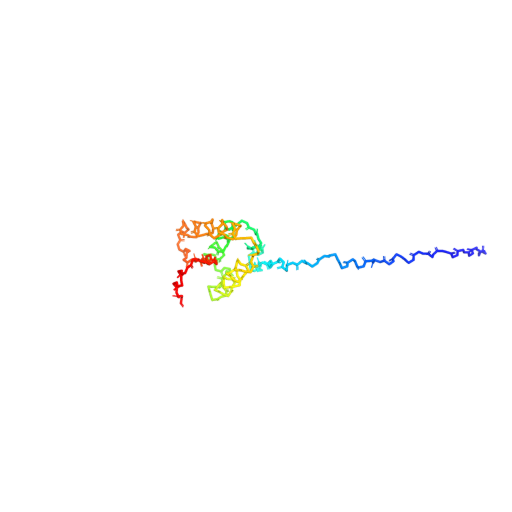804 -0.564 1.00 36.75 112 ARG A CA 1
ATOM 769 C C . ARG A 1 112 ? 4.981 13.982 0.532 1.00 36.75 112 ARG A C 1
ATOM 771 O O . ARG A 1 112 ? 4.521 12.912 0.901 1.00 36.75 112 ARG A O 1
ATOM 778 N N . ARG A 1 113 ? 6.149 14.481 0.947 1.00 32.75 113 ARG A N 1
ATOM 779 C CA . ARG A 1 113 ? 6.922 14.001 2.092 1.00 32.75 113 ARG A CA 1
ATOM 780 C C . ARG A 1 113 ? 5.982 13.811 3.286 1.00 32.75 113 ARG A C 1
ATOM 782 O O . ARG A 1 113 ? 5.328 14.777 3.680 1.00 32.75 113 ARG A O 1
ATOM 789 N N . TYR A 1 114 ? 5.942 12.588 3.805 1.00 33.62 114 TYR A N 1
ATOM 790 C CA . TYR A 1 114 ? 5.551 12.318 5.185 1.00 33.62 114 TYR A CA 1
ATOM 791 C C . TYR A 1 114 ? 6.652 12.816 6.126 1.00 33.62 114 TYR A C 1
ATOM 793 O O . TYR A 1 114 ? 7.843 12.698 5.745 1.00 33.62 114 TYR A O 1
#

Nearest PDB structures (foldseek):
  4zem-assembly2_B  TM=5.000E-01  e=8.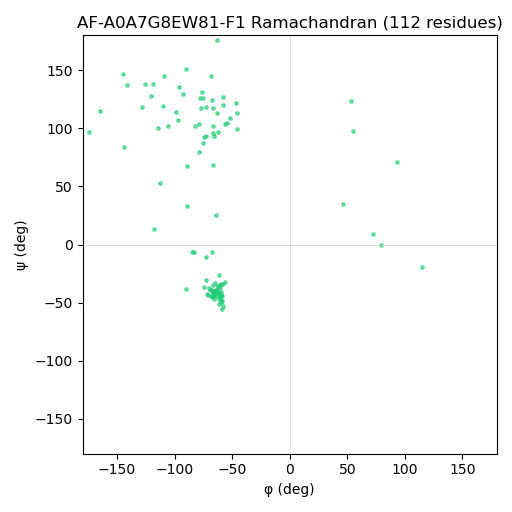035E+00  Thermochaetoides thermophila

pLDDT: mean 73.85, std 17.6, range [32.75, 92.69]